Protein AF-A0A5Q5BSU0-F1 (afdb_monomer_lite)

Foldseek 3Di:
DPQDFDDLVLLCVLCVVVVHHCVQWPSVQLRVQRSVLSNVLVCQLPPPVLVVDDPVSNVVSCVVSFFAFSLCSLVPRTLVRGDPRHPSVVSVVCSVVCVRVPPDTSDGHPDD

Structure (mmCIF, N/CA/C/O backbone):
data_AF-A0A5Q5BSU0-F1
#
_entry.id   AF-A0A5Q5BSU0-F1
#
loop_
_atom_site.group_PDB
_atom_site.id
_atom_site.type_symbol
_atom_site.label_atom_id
_atom_site.label_alt_id
_atom_site.label_comp_id
_atom_site.label_asym_id
_atom_site.label_entity_id
_atom_site.label_seq_id
_atom_site.pdbx_PDB_ins_code
_atom_site.Cartn_x
_atom_site.Cartn_y
_atom_site.Cartn_z
_atom_site.occupancy
_atom_site.B_iso_or_equiv
_atom_site.auth_seq_id
_atom_site.auth_comp_id
_atom_site.auth_asym_id
_atom_site.auth_atom_id
_atom_site.pdbx_PDB_model_num
ATOM 1 N N . MET A 1 1 ? -1.384 5.384 18.861 1.00 59.59 1 MET A N 1
ATOM 2 C CA . MET A 1 1 ? -0.318 4.551 18.263 1.00 59.59 1 MET A CA 1
ATOM 3 C C . MET A 1 1 ? 0.209 5.287 17.041 1.00 59.59 1 MET A C 1
ATOM 5 O O . MET A 1 1 ? -0.563 6.061 16.485 1.00 59.59 1 MET A O 1
ATOM 9 N N . PRO A 1 2 ? 1.495 5.162 16.673 1.00 77.50 2 PRO A N 1
ATOM 10 C CA . PRO A 1 2 ? 1.983 5.756 15.430 1.00 77.50 2 PRO A CA 1
ATOM 11 C C . PRO A 1 2 ? 1.262 5.120 14.234 1.00 77.50 2 PRO A C 1
ATOM 13 O O . PRO A 1 2 ? 1.006 3.918 14.260 1.00 77.50 2 PRO A O 1
ATOM 16 N N . THR A 1 3 ? 0.951 5.914 13.206 1.00 83.38 3 THR A N 1
ATOM 17 C CA . THR A 1 3 ? 0.379 5.400 11.955 1.00 83.38 3 THR A CA 1
ATOM 18 C C . THR A 1 3 ? 1.320 4.343 11.363 1.00 83.38 3 THR A C 1
ATOM 20 O O . THR A 1 3 ? 2.514 4.634 11.205 1.00 83.38 3 THR A O 1
ATOM 23 N N . PRO A 1 4 ? 0.827 3.131 11.062 1.00 90.19 4 PRO A N 1
ATOM 24 C CA . PRO A 1 4 ? 1.616 2.081 10.439 1.00 90.19 4 PRO A CA 1
ATOM 25 C C . PRO A 1 4 ? 2.101 2.525 9.059 1.00 90.19 4 PRO A C 1
ATOM 27 O O . PRO A 1 4 ? 1.479 3.359 8.405 1.00 90.19 4 PRO A O 1
ATOM 30 N N . LYS A 1 5 ? 3.252 1.998 8.640 1.00 93.88 5 LYS A N 1
ATOM 31 C CA . LYS A 1 5 ? 3.887 2.317 7.357 1.00 93.88 5 LYS A CA 1
ATOM 32 C C . LYS A 1 5 ? 4.635 1.108 6.817 1.00 93.88 5 LYS A C 1
ATOM 34 O O . LYS A 1 5 ? 5.158 0.314 7.599 1.00 93.88 5 LYS A O 1
ATOM 39 N N . MET A 1 6 ? 4.743 1.026 5.497 1.00 96.62 6 MET A N 1
ATOM 40 C CA . MET A 1 6 ? 5.687 0.152 4.809 1.00 96.62 6 MET A CA 1
ATOM 41 C C . MET A 1 6 ? 7.005 0.887 4.564 1.00 96.62 6 MET A C 1
ATOM 43 O O . MET A 1 6 ? 7.026 2.032 4.096 1.00 96.62 6 MET A O 1
ATOM 47 N N . SER A 1 7 ? 8.116 0.220 4.874 1.00 97.12 7 SER A N 1
ATOM 48 C CA . SER A 1 7 ? 9.450 0.700 4.528 1.00 97.12 7 SER A CA 1
ATOM 49 C C . SER A 1 7 ? 9.709 0.557 3.029 1.00 97.12 7 SER A C 1
ATOM 51 O O . SER A 1 7 ? 9.080 -0.243 2.334 1.00 97.12 7 SER A O 1
ATOM 53 N N . ARG A 1 8 ? 10.703 1.294 2.529 1.00 96.81 8 ARG A N 1
ATOM 54 C CA . ARG A 1 8 ? 11.151 1.185 1.138 1.00 96.81 8 ARG A CA 1
ATOM 55 C C . ARG A 1 8 ? 11.580 -0.242 0.778 1.00 96.81 8 ARG A C 1
ATOM 57 O O . ARG A 1 8 ? 11.354 -0.696 -0.338 1.00 96.81 8 ARG A O 1
ATOM 64 N N . GLU A 1 9 ? 12.193 -0.961 1.712 1.00 97.88 9 GLU A N 1
ATOM 65 C CA . GLU A 1 9 ? 12.601 -2.355 1.529 1.00 97.88 9 GLU A CA 1
ATOM 66 C C . GLU A 1 9 ? 11.393 -3.280 1.368 1.00 97.88 9 GLU A C 1
ATOM 68 O O . GLU A 1 9 ? 11.425 -4.154 0.506 1.00 97.88 9 GLU A O 1
ATOM 73 N N . GLN A 1 10 ? 10.320 -3.062 2.135 1.00 98.00 10 GLN A N 1
ATOM 74 C CA . GLN A 1 10 ? 9.077 -3.826 1.993 1.00 98.00 10 GLN A CA 1
ATOM 75 C C . GLN A 1 10 ? 8.398 -3.552 0.645 1.00 98.00 10 GLN A C 1
ATOM 77 O O . GLN A 1 10 ? 7.916 -4.484 0.008 1.00 98.00 10 GLN A O 1
ATOM 82 N N . ILE A 1 11 ? 8.421 -2.300 0.172 1.00 98.06 11 ILE A N 1
ATOM 83 C CA . ILE A 1 11 ? 7.934 -1.938 -1.168 1.00 98.06 11 ILE A CA 1
ATOM 84 C C . ILE A 1 11 ? 8.761 -2.633 -2.254 1.00 98.06 11 ILE A C 1
ATOM 86 O O . ILE A 1 11 ? 8.201 -3.251 -3.155 1.00 98.06 11 ILE A O 1
ATOM 90 N N . ASN A 1 12 ? 10.093 -2.599 -2.150 1.00 97.75 12 ASN A N 1
ATOM 91 C CA . ASN A 1 12 ? 10.969 -3.309 -3.084 1.00 97.75 12 ASN A CA 1
ATOM 92 C C . ASN A 1 12 ? 10.682 -4.815 -3.110 1.00 97.75 12 ASN A C 1
ATOM 94 O O . ASN A 1 12 ? 10.731 -5.425 -4.174 1.00 97.75 12 ASN A O 1
ATOM 98 N N . GLU A 1 13 ? 10.409 -5.419 -1.954 1.00 98.19 13 GLU A N 1
ATOM 99 C CA . GLU A 1 13 ? 10.079 -6.840 -1.873 1.00 98.19 13 GLU A CA 1
ATOM 100 C C . GLU A 1 13 ? 8.730 -7.156 -2.522 1.00 98.19 13 GLU A C 1
ATOM 102 O O . GLU A 1 13 ? 8.632 -8.127 -3.270 1.00 98.19 13 GLU A O 1
ATOM 107 N N . ALA A 1 14 ? 7.717 -6.307 -2.325 1.00 97.75 14 ALA A N 1
ATOM 108 C CA . ALA A 1 14 ? 6.440 -6.435 -3.023 1.00 97.75 14 ALA A CA 1
ATOM 109 C C . ALA A 1 14 ? 6.631 -6.373 -4.549 1.00 97.75 14 ALA A C 1
ATOM 111 O O . ALA A 1 14 ? 6.185 -7.269 -5.259 1.00 97.75 14 ALA A O 1
ATOM 112 N N . LEU A 1 15 ? 7.391 -5.395 -5.058 1.00 97.12 15 LEU A N 1
ATOM 113 C CA . LEU A 1 15 ? 7.707 -5.299 -6.490 1.00 97.12 15 LEU A CA 1
ATOM 114 C C . LEU A 1 15 ? 8.396 -6.572 -7.015 1.00 97.12 15 LEU A C 1
ATOM 116 O O . LEU A 1 15 ? 7.968 -7.143 -8.021 1.00 97.12 15 LEU A O 1
ATOM 120 N N . ARG A 1 16 ? 9.413 -7.072 -6.303 1.00 97.81 16 ARG A N 1
ATOM 121 C CA . ARG A 1 16 ? 10.128 -8.298 -6.696 1.00 97.81 16 ARG A CA 1
ATOM 122 C C . ARG A 1 16 ? 9.258 -9.546 -6.637 1.00 97.81 16 ARG A C 1
ATOM 124 O O . ARG A 1 16 ? 9.418 -10.414 -7.492 1.00 97.81 16 ARG A O 1
ATOM 131 N N . ARG A 1 17 ? 8.320 -9.638 -5.689 1.00 97.31 17 ARG A N 1
ATOM 132 C CA . ARG A 1 17 ? 7.336 -10.732 -5.620 1.00 97.31 17 ARG A CA 1
ATOM 133 C C . ARG A 1 17 ? 6.499 -10.809 -6.901 1.00 97.31 17 ARG A C 1
ATOM 135 O O . ARG A 1 17 ? 6.180 -11.909 -7.339 1.00 97.31 17 ARG A O 1
ATOM 142 N N . ALA A 1 18 ? 6.205 -9.670 -7.533 1.00 96.00 18 ALA A N 1
ATOM 143 C CA . ALA A 1 18 ? 5.565 -9.600 -8.849 1.00 96.00 18 ALA A CA 1
ATOM 144 C C . ALA A 1 18 ? 6.532 -9.711 -10.041 1.00 96.00 18 ALA A C 1
ATOM 146 O O . ALA A 1 18 ? 6.099 -9.550 -11.182 1.00 96.00 18 ALA A O 1
ATOM 147 N N . GLY A 1 19 ? 7.816 -10.000 -9.817 1.00 96.31 19 GLY A N 1
ATOM 148 C CA . GLY A 1 19 ? 8.825 -10.097 -10.874 1.00 96.31 19 GLY A CA 1
ATOM 149 C C . GLY A 1 19 ? 9.227 -8.750 -11.481 1.00 96.31 19 GLY A C 1
ATOM 150 O O . GLY A 1 19 ? 9.762 -8.725 -12.586 1.00 96.31 19 GLY A O 1
ATOM 151 N N . LEU A 1 20 ? 8.956 -7.640 -10.791 1.00 94.88 20 LEU A N 1
ATOM 152 C CA . LEU A 1 20 ? 9.349 -6.298 -11.216 1.00 94.88 20 LEU A CA 1
ATOM 153 C C . LEU A 1 20 ? 10.729 -5.961 -10.643 1.00 94.88 20 LEU A C 1
ATOM 155 O O . LEU A 1 20 ? 10.988 -6.220 -9.465 1.00 94.88 20 LEU A O 1
ATOM 159 N N . ASP A 1 21 ? 11.603 -5.358 -11.450 1.00 95.06 21 ASP A N 1
ATOM 160 C CA . ASP A 1 21 ? 12.874 -4.818 -10.963 1.00 95.06 21 ASP A CA 1
ATOM 161 C C . ASP A 1 21 ? 12.644 -3.422 -10.364 1.00 95.06 21 ASP A C 1
ATOM 163 O O . ASP A 1 21 ? 12.307 -2.505 -11.111 1.00 95.06 21 ASP A O 1
ATOM 167 N N . PRO A 1 22 ? 12.844 -3.199 -9.048 1.00 94.50 22 PRO A N 1
ATOM 168 C CA . PRO A 1 22 ? 12.657 -1.881 -8.445 1.00 94.50 22 PRO A CA 1
ATOM 169 C C . PRO A 1 22 ? 13.515 -0.763 -9.059 1.00 94.50 22 PRO A C 1
ATOM 171 O O . PRO A 1 22 ? 13.215 0.406 -8.832 1.00 94.50 22 PRO A O 1
ATOM 174 N N . ALA A 1 23 ? 14.580 -1.089 -9.801 1.00 93.75 23 ALA A N 1
ATOM 175 C CA . ALA A 1 23 ? 15.393 -0.097 -10.504 1.00 93.75 23 ALA A CA 1
ATOM 176 C C . ALA A 1 23 ? 14.635 0.620 -11.640 1.00 93.75 23 ALA A C 1
ATOM 178 O O . ALA A 1 23 ? 14.981 1.755 -11.967 1.00 93.75 23 ALA A O 1
ATOM 179 N N . ASP A 1 24 ? 13.594 -0.008 -12.192 1.00 93.00 24 ASP A N 1
ATOM 180 C CA . ASP A 1 24 ? 12.802 0.527 -13.308 1.00 93.00 24 ASP A CA 1
ATOM 181 C C . ASP A 1 24 ? 11.634 1.422 -12.853 1.00 93.00 24 ASP A C 1
ATOM 183 O O . ASP A 1 24 ? 10.941 2.014 -13.682 1.00 93.00 24 ASP A O 1
ATOM 187 N N . TRP A 1 25 ? 11.394 1.529 -11.541 1.00 94.06 25 TRP A N 1
ATOM 188 C CA . TRP A 1 25 ? 10.206 2.171 -10.971 1.00 94.06 25 TRP A CA 1
ATOM 189 C C . TRP A 1 25 ? 10.557 3.331 -10.035 1.00 94.06 25 TRP A C 1
ATOM 191 O O . TRP A 1 25 ? 11.591 3.324 -9.363 1.00 94.06 25 TRP A O 1
ATOM 201 N N . ASP A 1 26 ? 9.653 4.312 -9.910 1.00 94.69 26 ASP A N 1
ATOM 202 C CA . ASP A 1 26 ? 9.760 5.348 -8.875 1.00 94.69 26 ASP A CA 1
ATOM 203 C C . ASP A 1 26 ? 9.378 4.783 -7.501 1.00 94.69 26 ASP A C 1
ATOM 205 O O . ASP A 1 26 ? 8.303 5.025 -6.953 1.00 94.69 26 ASP A O 1
ATOM 209 N N . VAL A 1 27 ? 10.301 4.030 -6.907 1.00 95.19 27 VAL A N 1
ATOM 210 C CA . VAL A 1 27 ? 10.124 3.443 -5.574 1.00 95.19 27 VAL A CA 1
ATOM 211 C C . VAL A 1 27 ? 9.811 4.514 -4.523 1.00 95.19 27 VAL A C 1
ATOM 213 O O . VAL A 1 27 ? 9.095 4.234 -3.562 1.00 95.19 27 VAL A O 1
ATOM 216 N N . THR A 1 28 ? 10.325 5.739 -4.673 1.00 95.38 28 THR A N 1
ATOM 217 C CA . THR A 1 28 ? 10.075 6.815 -3.703 1.00 95.38 28 THR A CA 1
ATOM 218 C C . THR A 1 28 ? 8.621 7.272 -3.776 1.00 95.38 28 THR A C 1
ATOM 220 O O . THR A 1 28 ? 7.957 7.323 -2.739 1.00 95.38 28 THR A O 1
ATOM 223 N N . GLY A 1 29 ? 8.118 7.536 -4.984 1.00 95.81 29 GLY A N 1
ATOM 224 C CA . GLY A 1 29 ? 6.716 7.865 -5.228 1.00 95.81 29 GLY A CA 1
ATOM 225 C C . GLY A 1 29 ? 5.778 6.743 -4.790 1.00 95.81 29 GLY A C 1
ATOM 226 O O . GLY A 1 29 ? 4.847 6.991 -4.025 1.00 95.81 29 GLY A O 1
ATOM 227 N N . ILE A 1 30 ? 6.071 5.496 -5.175 1.00 96.94 30 ILE A N 1
ATOM 228 C CA . ILE A 1 30 ? 5.275 4.318 -4.789 1.00 96.94 30 ILE A CA 1
ATOM 229 C C . ILE A 1 30 ? 5.214 4.196 -3.263 1.00 96.94 30 ILE A C 1
ATOM 231 O O . ILE A 1 30 ? 4.141 3.994 -2.695 1.00 96.94 30 ILE A O 1
ATOM 235 N N . THR A 1 31 ? 6.348 4.374 -2.575 1.00 97.44 31 THR A N 1
ATOM 236 C CA . THR A 1 31 ? 6.404 4.348 -1.105 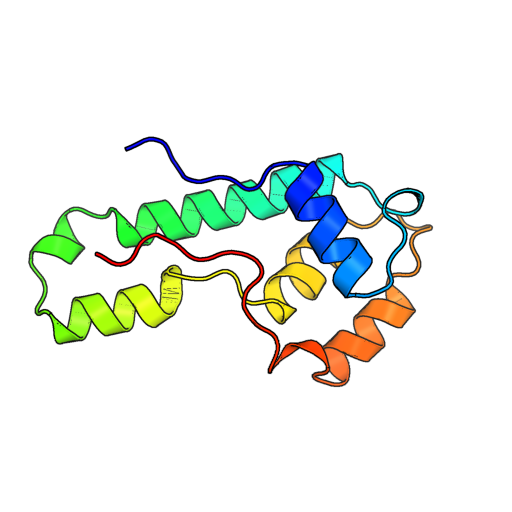1.00 97.44 31 THR A CA 1
ATOM 237 C C . THR A 1 31 ? 5.548 5.457 -0.494 1.00 97.44 31 THR A C 1
ATOM 239 O O . THR A 1 31 ? 4.865 5.220 0.503 1.00 97.44 31 THR A O 1
ATOM 242 N N . ALA A 1 32 ? 5.575 6.666 -1.059 1.00 96.88 32 ALA A N 1
ATOM 243 C CA . ALA A 1 32 ? 4.764 7.778 -0.575 1.00 96.88 32 ALA A CA 1
ATOM 244 C C . ALA A 1 32 ? 3.264 7.509 -0.769 1.00 96.88 32 ALA A C 1
ATOM 246 O O . ALA A 1 32 ? 2.502 7.650 0.186 1.00 96.88 32 ALA A O 1
ATOM 247 N N . ARG A 1 33 ? 2.857 7.053 -1.960 1.00 97.31 33 ARG A N 1
ATOM 248 C CA . ARG A 1 33 ? 1.456 6.755 -2.281 1.00 97.31 33 ARG A CA 1
ATOM 249 C C . ARG A 1 33 ? 0.901 5.609 -1.436 1.00 97.31 33 ARG A C 1
ATOM 251 O O . ARG A 1 33 ? -0.141 5.769 -0.808 1.00 97.31 33 ARG A O 1
ATOM 258 N N . THR A 1 34 ? 1.654 4.517 -1.319 1.00 97.69 34 THR A N 1
ATOM 259 C CA . THR A 1 34 ? 1.288 3.363 -0.480 1.00 97.69 34 THR A CA 1
ATOM 260 C C . THR A 1 34 ? 1.083 3.775 0.977 1.00 97.69 34 THR A C 1
ATOM 262 O O . THR A 1 34 ? 0.095 3.413 1.607 1.00 97.69 34 THR A O 1
ATOM 265 N N . ASN A 1 35 ? 2.000 4.578 1.525 1.00 97.81 35 ASN A N 1
ATOM 266 C CA . ASN A 1 35 ? 1.897 5.027 2.912 1.00 97.81 35 ASN A CA 1
ATOM 267 C C . ASN A 1 35 ? 0.813 6.090 3.137 1.00 97.81 35 ASN A C 1
ATOM 269 O O . ASN A 1 35 ? 0.373 6.235 4.275 1.00 97.81 35 ASN A O 1
ATOM 273 N N . SER A 1 36 ? 0.392 6.823 2.100 1.00 96.94 36 SER A N 1
ATOM 274 C CA . SER A 1 36 ? -0.792 7.687 2.176 1.00 96.94 36 SER A CA 1
ATOM 275 C C . SER A 1 36 ? -2.050 6.841 2.338 1.00 96.94 36 SER A C 1
A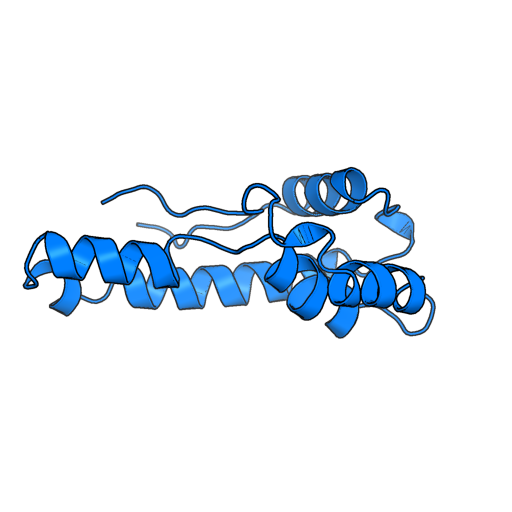TOM 277 O O . SER A 1 36 ? -2.788 7.046 3.291 1.00 96.94 36 SER A O 1
ATOM 279 N N . TRP A 1 37 ? -2.226 5.820 1.496 1.00 97.00 37 TRP A N 1
ATOM 280 C CA . TRP A 1 37 ? -3.376 4.918 1.586 1.00 97.00 37 TRP A CA 1
ATOM 281 C C . TRP A 1 37 ? -3.428 4.195 2.936 1.00 97.00 37 TRP A C 1
ATOM 283 O O . TRP A 1 37 ? -4.450 4.205 3.613 1.00 97.00 37 TRP A O 1
ATOM 293 N N . ILE A 1 38 ? -2.305 3.632 3.397 1.00 96.81 38 ILE A N 1
ATOM 294 C CA . ILE A 1 38 ? -2.237 2.994 4.724 1.00 96.81 38 ILE A CA 1
ATOM 295 C C . ILE A 1 38 ? -2.630 3.979 5.836 1.00 96.81 38 ILE A C 1
ATOM 297 O O . ILE A 1 38 ? -3.249 3.576 6.822 1.00 96.81 38 ILE A O 1
ATOM 301 N N . ALA A 1 39 ? -2.273 5.261 5.706 1.00 96.00 39 ALA A N 1
ATOM 302 C CA . ALA A 1 39 ? -2.662 6.273 6.678 1.00 96.00 39 ALA A CA 1
ATOM 303 C C . ALA A 1 39 ? -4.172 6.540 6.667 1.00 96.00 39 ALA A C 1
ATOM 305 O O . ALA A 1 39 ? -4.744 6.650 7.752 1.00 96.00 39 ALA A O 1
ATOM 306 N N . ASP A 1 40 ? -4.794 6.583 5.488 1.00 96.00 40 ASP A N 1
ATOM 307 C CA . ASP A 1 40 ? -6.242 6.743 5.327 1.00 96.00 40 ASP A CA 1
ATOM 308 C C . ASP A 1 40 ? -6.986 5.537 5.925 1.00 96.00 40 ASP A C 1
ATOM 310 O O . ASP A 1 40 ? -7.785 5.701 6.845 1.00 96.00 40 ASP A O 1
ATOM 314 N N . ASN A 1 41 ? -6.608 4.311 5.547 1.00 95.31 41 ASN A N 1
ATOM 315 C CA . ASN A 1 41 ? -7.149 3.078 6.133 1.00 95.31 41 ASN A CA 1
ATOM 316 C C . ASN A 1 41 ? -6.988 3.040 7.663 1.00 95.31 41 ASN A C 1
ATOM 318 O O . ASN A 1 41 ? -7.901 2.674 8.401 1.00 95.31 41 ASN A O 1
ATOM 322 N N . HIS A 1 42 ? -5.821 3.432 8.179 1.00 94.44 42 HIS A N 1
ATOM 323 C CA . HIS A 1 42 ? -5.597 3.476 9.621 1.00 94.44 42 HIS A CA 1
ATOM 324 C C . HIS A 1 42 ? -6.452 4.543 10.320 1.00 94.44 42 HIS A C 1
ATOM 326 O O . HIS A 1 42 ? -6.810 4.348 11.485 1.00 94.44 42 HIS A O 1
ATOM 332 N N . ALA A 1 43 ? -6.752 5.665 9.660 1.00 94.75 43 ALA A N 1
ATOM 333 C CA . ALA A 1 43 ? -7.648 6.683 10.197 1.00 94.75 43 ALA A CA 1
ATOM 334 C C . ALA A 1 43 ? -9.070 6.127 10.347 1.00 94.75 43 ALA A C 1
ATOM 336 O O . ALA A 1 43 ? -9.625 6.237 11.440 1.00 94.75 43 ALA A O 1
ATOM 337 N N . GLU A 1 44 ? -9.578 5.431 9.325 1.00 95.81 44 GLU A N 1
ATOM 338 C CA . GLU A 1 44 ? -10.884 4.755 9.353 1.00 95.81 44 GLU A CA 1
ATOM 339 C C . GLU A 1 44 ? -10.974 3.735 10.495 1.00 95.81 44 GLU A C 1
ATOM 341 O O . GLU A 1 44 ? -11.940 3.713 11.254 1.00 95.81 44 GLU A O 1
ATOM 346 N N . LEU A 1 45 ? -9.936 2.918 10.692 1.00 94.38 45 LEU A N 1
ATOM 347 C CA . LEU A 1 45 ? -9.900 1.929 11.780 1.00 94.38 45 LEU A CA 1
ATOM 348 C C . LEU A 1 45 ? -9.749 2.549 13.178 1.00 94.38 45 LEU A C 1
ATOM 350 O O . LEU A 1 45 ? -10.089 1.922 14.183 1.00 94.38 45 LEU A O 1
ATOM 354 N N . SER A 1 46 ? -9.170 3.747 13.265 1.00 92.88 46 SER A N 1
ATOM 355 C CA . SER A 1 46 ? -8.879 4.418 14.536 1.00 92.88 46 SER A CA 1
ATOM 356 C C . SER A 1 46 ? -9.989 5.359 14.992 1.00 92.88 46 SER A C 1
ATOM 358 O O . SER A 1 46 ? -9.848 5.956 16.069 1.00 92.88 46 SER A O 1
ATOM 360 N N . ASP A 1 47 ? -11.057 5.507 14.204 1.00 94.62 47 ASP A N 1
ATOM 361 C CA . ASP A 1 47 ? -12.167 6.385 14.546 1.00 94.62 47 ASP A CA 1
ATOM 362 C C . ASP A 1 47 ? -12.756 5.989 15.921 1.00 94.62 47 ASP A C 1
ATOM 364 O O . ASP A 1 47 ? -13.010 4.806 16.188 1.00 94.62 47 ASP A O 1
ATOM 368 N N . PRO A 1 48 ? -12.933 6.946 16.854 1.00 94.06 48 PRO A N 1
ATOM 369 C CA . PRO A 1 48 ? -13.510 6.664 18.164 1.00 94.06 48 PRO A CA 1
ATOM 370 C C . PRO A 1 48 ? -14.880 5.975 18.118 1.00 94.06 48 PRO A C 1
ATOM 372 O O . PRO A 1 48 ? -15.190 5.215 19.040 1.00 94.06 48 PRO A O 1
ATOM 375 N N . GLU A 1 49 ? -15.685 6.226 17.084 1.00 95.69 49 GLU A N 1
ATOM 376 C CA . GLU A 1 49 ? -17.013 5.643 16.906 1.00 95.69 49 GLU A CA 1
ATOM 377 C C . GLU A 1 49 ? -16.948 4.126 16.713 1.00 95.69 49 GLU A C 1
ATOM 379 O O . GLU A 1 49 ? -17.750 3.408 17.315 1.00 95.69 49 GLU A O 1
ATOM 384 N N . VAL A 1 50 ? -15.935 3.621 15.997 1.00 94.38 50 VAL A N 1
ATOM 385 C CA . VAL A 1 50 ? -15.742 2.183 15.726 1.00 94.38 50 VAL A CA 1
ATOM 386 C C . VAL A 1 50 ? -15.715 1.373 17.024 1.00 94.38 50 VAL A C 1
ATOM 388 O O . VAL A 1 50 ? -16.283 0.286 17.109 1.00 94.38 50 VAL A O 1
ATOM 391 N N . LYS A 1 51 ? -15.144 1.928 18.102 1.00 91.88 51 LYS A N 1
ATOM 392 C CA . LYS A 1 51 ? -15.077 1.267 19.421 1.00 91.88 51 LYS A CA 1
ATOM 393 C C . LYS A 1 51 ? -16.432 1.122 20.112 1.00 91.88 51 LYS A C 1
ATOM 395 O O . LYS A 1 51 ? -16.542 0.370 21.079 1.00 91.88 51 LYS A O 1
ATOM 400 N N . THR A 1 52 ? -17.436 1.871 19.668 1.00 96.12 52 THR A N 1
ATOM 401 C CA . THR A 1 52 ? -18.804 1.815 20.198 1.00 96.12 52 THR A CA 1
ATOM 402 C C . THR A 1 52 ? -19.679 0.814 19.448 1.00 96.12 52 THR A C 1
ATOM 404 O O . THR A 1 52 ? -20.750 0.451 19.937 1.00 96.12 52 THR A O 1
ATOM 407 N N . TRP A 1 53 ? -19.227 0.346 18.281 1.00 96.88 53 TRP A N 1
ATOM 408 C CA . TRP A 1 53 ? -19.961 -0.597 17.449 1.00 96.88 53 TRP A CA 1
ATOM 409 C C . TRP A 1 53 ? -19.940 -2.017 18.019 1.00 96.88 53 TRP A C 1
ATOM 411 O O . TRP A 1 53 ? -19.123 -2.365 18.876 1.00 96.88 53 TRP A O 1
ATOM 421 N N . SER A 1 54 ? -20.843 -2.863 17.516 1.00 97.31 54 SER A N 1
ATOM 422 C CA . SER A 1 54 ? -20.826 -4.295 17.819 1.00 97.31 54 SER A CA 1
ATOM 423 C C . SER A 1 54 ? -19.547 -4.952 17.287 1.00 97.31 54 SER A C 1
ATOM 425 O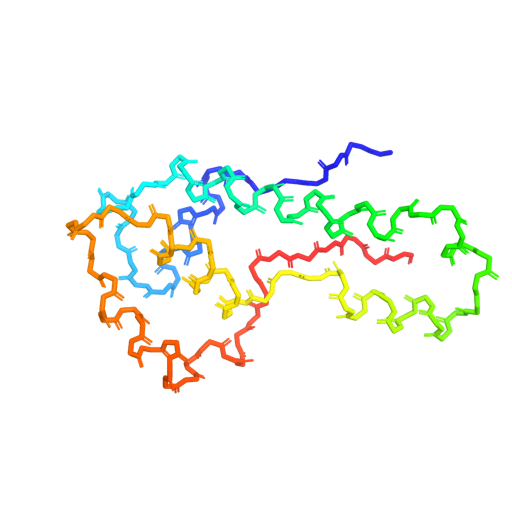 O . SER A 1 54 ? -18.939 -4.473 16.332 1.00 97.31 54 SER A O 1
ATOM 427 N N . ALA A 1 55 ? -19.162 -6.091 17.866 1.00 95.62 55 ALA A N 1
ATOM 428 C CA . ALA A 1 55 ? -18.002 -6.849 17.392 1.00 95.62 55 ALA A CA 1
ATOM 429 C C . ALA A 1 55 ? -18.135 -7.280 15.917 1.00 95.62 55 ALA A C 1
ATOM 431 O O . ALA A 1 55 ? -17.140 -7.338 15.206 1.00 95.62 55 ALA A O 1
ATOM 432 N N . GLU A 1 56 ? -19.358 -7.551 15.454 1.00 96.69 56 GLU A N 1
ATOM 433 C CA . GLU A 1 56 ? -19.633 -7.894 14.055 1.00 96.69 56 GLU A CA 1
ATOM 434 C C . GLU A 1 56 ? -19.368 -6.712 13.115 1.00 96.69 56 GLU A C 1
ATOM 436 O O . GLU A 1 56 ? -18.694 -6.878 12.104 1.00 96.69 56 GLU A O 1
ATOM 441 N N . LEU A 1 57 ? -19.828 -5.511 13.476 1.00 97.06 57 LEU A N 1
ATOM 442 C CA . LEU A 1 57 ? -19.579 -4.304 12.684 1.00 97.06 57 LEU A CA 1
ATOM 443 C C . LEU A 1 57 ? -18.099 -3.912 12.696 1.00 97.06 57 LEU A C 1
ATOM 445 O O . LEU A 1 57 ? -17.562 -3.527 11.665 1.00 97.06 57 LEU A O 1
ATOM 449 N N . GLN A 1 58 ? -17.416 -4.062 13.835 1.00 96.19 58 GLN A N 1
ATOM 450 C CA . GLN A 1 58 ? -15.966 -3.853 13.906 1.00 96.19 58 GLN A CA 1
ATOM 451 C C . GLN A 1 58 ? -15.206 -4.832 13.003 1.00 96.19 58 GLN A C 1
ATOM 453 O O . GLN A 1 58 ? -14.236 -4.435 12.364 1.00 96.19 58 GLN A O 1
ATOM 458 N N . ALA A 1 59 ? -15.646 -6.093 12.927 1.00 95.31 59 ALA A N 1
ATOM 459 C CA . ALA A 1 59 ? -15.047 -7.081 12.036 1.00 95.31 59 ALA A CA 1
ATOM 460 C C . ALA A 1 59 ? -15.269 -6.724 10.558 1.00 95.31 59 ALA A C 1
ATOM 462 O O . ALA A 1 59 ? -14.309 -6.732 9.801 1.00 95.31 59 ALA A O 1
ATOM 463 N N . GLN A 1 60 ? -16.487 -6.331 10.169 1.00 96.31 60 GLN A N 1
ATOM 464 C CA . GLN A 1 60 ? -16.789 -5.899 8.795 1.00 96.31 60 GLN A CA 1
ATOM 465 C C . GLN A 1 60 ? -15.978 -4.661 8.387 1.00 96.31 60 GLN A C 1
ATOM 467 O O . GLN A 1 60 ? -15.412 -4.625 7.301 1.00 96.31 60 GLN A O 1
ATOM 472 N N . HIS A 1 61 ? -15.858 -3.679 9.283 1.00 96.56 61 HIS A N 1
ATOM 473 C CA . HIS A 1 61 ? -15.041 -2.482 9.052 1.00 96.56 61 HIS A CA 1
ATOM 474 C C . HIS A 1 61 ? -13.551 -2.813 8.937 1.00 96.56 61 HIS A C 1
ATOM 476 O O . HIS A 1 61 ? -12.832 -2.247 8.118 1.00 96.56 61 HIS A O 1
ATOM 482 N N . TYR A 1 62 ? -13.076 -3.767 9.742 1.00 95.88 62 TYR A N 1
ATOM 483 C CA . TYR A 1 62 ? -11.718 -4.281 9.610 1.00 95.88 62 TYR A CA 1
ATOM 484 C C . TYR A 1 62 ? -11.516 -5.050 8.299 1.00 95.88 62 TYR A C 1
ATOM 486 O O . TYR A 1 62 ? -10.449 -4.939 7.708 1.00 95.88 62 TYR A O 1
ATOM 494 N N . ASP A 1 63 ? -12.503 -5.796 7.810 1.00 95.12 63 ASP A N 1
ATOM 495 C CA . ASP A 1 63 ? -12.394 -6.469 6.512 1.00 95.12 63 ASP A CA 1
ATOM 496 C C . ASP A 1 63 ? -12.273 -5.455 5.354 1.00 95.12 63 ASP A C 1
ATOM 498 O O . ASP A 1 63 ? -11.585 -5.735 4.375 1.00 95.12 63 ASP A O 1
ATOM 502 N N . GLU A 1 64 ? -12.865 -4.262 5.490 1.00 95.12 64 GLU A N 1
ATOM 503 C CA . GLU A 1 64 ? -12.787 -3.179 4.498 1.00 95.12 64 GLU A CA 1
ATOM 504 C C . GLU A 1 64 ? -11.466 -2.390 4.562 1.00 95.12 64 GLU A C 1
ATOM 506 O O . GLU A 1 64 ? -10.788 -2.229 3.548 1.00 95.12 64 GLU A O 1
ATOM 511 N N . PHE A 1 65 ? -11.051 -1.926 5.746 1.00 96.31 65 PHE A N 1
ATOM 512 C CA . PHE A 1 65 ? -9.897 -1.018 5.888 1.00 96.31 65 PHE A CA 1
ATOM 513 C C . PHE A 1 65 ? -8.640 -1.688 6.459 1.00 96.31 65 PHE A C 1
ATOM 515 O O . PHE A 1 65 ? -7.548 -1.116 6.460 1.00 96.31 65 PHE A O 1
ATOM 522 N N . GLY A 1 66 ? -8.761 -2.915 6.959 1.00 96.00 66 GLY A N 1
ATOM 523 C CA . GLY A 1 66 ? -7.698 -3.647 7.650 1.00 96.00 66 GLY A CA 1
ATOM 524 C C . GLY A 1 66 ? -6.577 -4.134 6.750 1.00 96.00 66 GLY A C 1
ATOM 525 O O . GLY A 1 66 ? -5.554 -4.580 7.269 1.00 96.00 66 GLY A O 1
ATOM 526 N N . THR A 1 67 ? -6.719 -4.057 5.428 1.00 96.38 67 THR A N 1
ATOM 527 C CA . THR A 1 67 ? -5.698 -4.536 4.493 1.00 96.38 67 THR A CA 1
ATOM 528 C C . THR A 1 67 ? -5.498 -3.586 3.320 1.00 96.38 67 THR A C 1
ATOM 530 O O . THR A 1 67 ? -6.365 -2.781 2.997 1.00 96.38 67 THR A O 1
ATOM 533 N N . LEU A 1 68 ? -4.325 -3.676 2.695 1.00 97.06 68 LEU A N 1
ATOM 534 C CA . LEU A 1 68 ? -4.091 -3.180 1.344 1.00 97.06 68 LEU A CA 1
ATOM 535 C C . LEU A 1 68 ? -3.910 -4.405 0.451 1.00 97.06 68 LEU A C 1
ATOM 537 O O . LEU A 1 68 ? -2.885 -5.097 0.546 1.00 97.06 68 LEU A O 1
ATOM 541 N N . ALA A 1 69 ? -4.919 -4.697 -0.370 1.00 97.38 69 ALA A N 1
ATOM 542 C CA . ALA A 1 69 ? -4.887 -5.847 -1.259 1.00 97.38 69 ALA A CA 1
ATOM 543 C C . ALA A 1 69 ? -3.752 -5.713 -2.284 1.00 97.38 69 ALA A C 1
ATOM 545 O O . ALA A 1 69 ? -3.306 -4.617 -2.633 1.00 97.38 69 ALA A O 1
ATOM 546 N N . ALA A 1 70 ? -3.252 -6.853 -2.764 1.00 97.88 70 ALA A N 1
ATOM 547 C CA . ALA A 1 70 ? -2.172 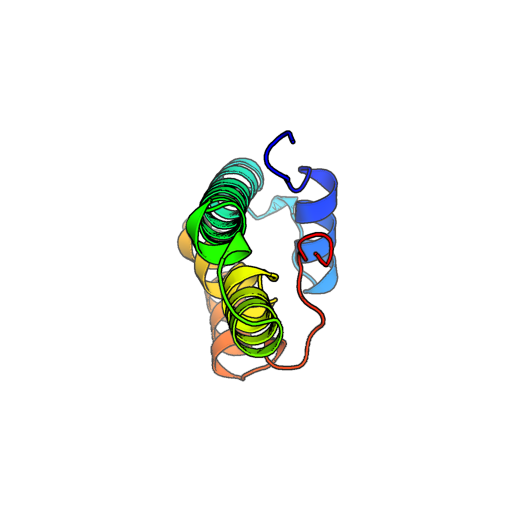-6.861 -3.745 1.00 97.88 70 ALA A CA 1
ATOM 548 C C . ALA A 1 70 ? -2.590 -6.177 -5.058 1.00 97.88 70 ALA A C 1
ATOM 550 O O . ALA A 1 70 ? -1.800 -5.419 -5.616 1.00 97.88 70 ALA A O 1
ATOM 551 N N . VAL A 1 71 ? -3.823 -6.419 -5.519 1.00 97.75 71 VAL A N 1
ATOM 552 C CA . VAL A 1 71 ? -4.371 -5.806 -6.737 1.00 97.75 71 VAL A CA 1
ATOM 553 C C . VAL A 1 71 ? -4.390 -4.279 -6.636 1.00 97.75 71 VAL A C 1
ATOM 555 O O . VAL A 1 71 ? -3.776 -3.622 -7.475 1.00 97.75 71 VAL A O 1
ATOM 558 N N . ASP A 1 72 ? -4.930 -3.729 -5.544 1.00 97.19 72 ASP A N 1
ATOM 559 C CA . ASP A 1 72 ? -4.980 -2.281 -5.308 1.00 97.19 72 ASP A CA 1
ATOM 560 C C . ASP A 1 72 ? -3.578 -1.671 -5.245 1.00 97.19 72 ASP A C 1
ATOM 562 O O . ASP A 1 72 ? -3.320 -0.599 -5.786 1.00 97.19 72 ASP A O 1
ATOM 566 N N . PHE A 1 73 ? -2.622 -2.364 -4.624 1.00 97.69 73 PHE A N 1
ATOM 567 C CA . PHE A 1 73 ? -1.243 -1.893 -4.598 1.00 97.69 73 PHE A CA 1
ATOM 568 C C . PHE A 1 73 ? -0.628 -1.806 -5.998 1.00 97.69 73 PHE A C 1
ATOM 570 O O . PHE A 1 73 ? -0.058 -0.770 -6.347 1.00 97.69 73 PHE A O 1
ATOM 577 N N . TYR A 1 74 ? -0.723 -2.858 -6.815 1.00 97.38 74 TYR A N 1
ATOM 578 C CA . TYR A 1 74 ? -0.113 -2.824 -8.145 1.00 97.38 74 TYR A CA 1
ATOM 579 C C . TYR A 1 74 ? -0.829 -1.856 -9.082 1.00 97.38 74 TYR A C 1
ATOM 581 O O . TYR A 1 74 ? -0.161 -1.124 -9.810 1.00 97.38 74 TYR A O 1
ATOM 589 N N . GLU A 1 75 ? -2.156 -1.804 -9.036 1.00 95.56 75 GLU A N 1
ATOM 590 C CA . GLU A 1 75 ? -2.939 -0.902 -9.871 1.00 95.56 75 GLU A CA 1
ATOM 591 C C . GLU A 1 75 ? -2.742 0.553 -9.444 1.00 95.56 75 GLU A C 1
ATOM 593 O O . GLU A 1 75 ? -2.246 1.387 -10.199 1.00 95.56 75 GLU A O 1
ATOM 598 N N . GLN A 1 76 ? -3.050 0.862 -8.192 1.00 95.00 76 GLN A N 1
ATOM 599 C CA . GLN A 1 76 ? -3.184 2.242 -7.760 1.00 95.00 76 GLN A CA 1
ATOM 600 C C . GLN A 1 76 ? -1.888 2.827 -7.211 1.00 95.00 76 GLN A C 1
ATOM 602 O O . GLN A 1 76 ? -1.676 4.032 -7.295 1.00 95.00 76 GLN A O 1
ATOM 607 N N . CYS A 1 77 ? -1.004 2.017 -6.626 1.00 94.94 77 CYS A N 1
ATOM 608 C CA . CY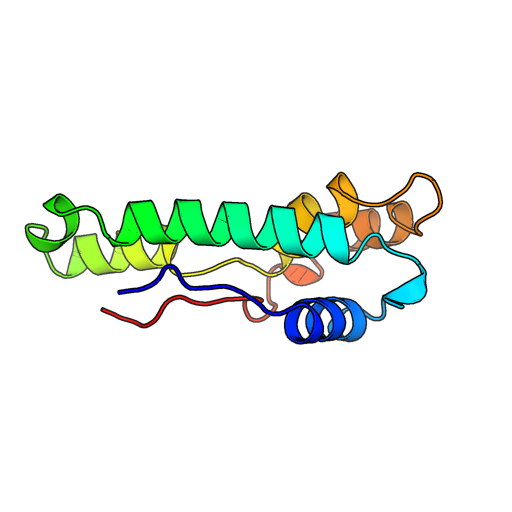S A 1 77 ? 0.253 2.530 -6.080 1.00 94.94 77 CYS A CA 1
ATOM 609 C C . CYS A 1 77 ? 1.399 2.410 -7.082 1.00 94.94 77 CYS A C 1
ATOM 611 O O . CYS A 1 77 ? 2.200 3.339 -7.175 1.00 94.94 77 CYS A O 1
ATOM 613 N N . VAL A 1 78 ? 1.492 1.304 -7.826 1.00 95.38 78 VAL A N 1
ATOM 614 C CA . VAL A 1 78 ? 2.623 1.036 -8.728 1.00 95.38 78 VAL A CA 1
ATOM 615 C C . VAL A 1 78 ? 2.391 1.601 -10.127 1.00 95.38 78 VAL A C 1
ATOM 617 O O . VAL A 1 78 ? 3.192 2.429 -10.558 1.00 95.38 78 VAL A O 1
ATOM 620 N N . ILE A 1 79 ? 1.317 1.209 -10.823 1.00 93.62 79 ILE A N 1
ATOM 621 C CA . ILE A 1 79 ? 1.050 1.665 -12.200 1.00 93.62 79 ILE A CA 1
ATOM 622 C C . ILE A 1 79 ? 0.831 3.176 -12.233 1.00 93.62 79 ILE A C 1
ATOM 624 O O . ILE A 1 79 ? 1.520 3.869 -12.977 1.00 93.62 79 ILE A O 1
ATOM 628 N N . GLU A 1 80 ? -0.053 3.707 -11.389 1.00 92.06 80 GLU A N 1
ATOM 629 C CA . GLU A 1 80 ? -0.370 5.141 -11.421 1.00 92.06 80 GLU A CA 1
ATOM 630 C C . GLU A 1 80 ? 0.759 6.061 -10.926 1.00 92.06 80 GLU A C 1
ATOM 632 O O . GLU A 1 80 ? 0.698 7.273 -11.133 1.00 92.06 80 GLU A O 1
ATOM 637 N N . THR A 1 81 ? 1.784 5.514 -10.265 1.00 90.50 81 THR A N 1
ATOM 638 C CA . THR A 1 81 ? 2.986 6.277 -9.878 1.00 90.50 81 THR A CA 1
ATOM 639 C C . THR A 1 81 ? 4.165 6.029 -10.822 1.00 90.50 81 THR A C 1
ATOM 641 O O . THR A 1 81 ? 5.187 6.709 -10.727 1.00 90.50 81 THR A O 1
ATOM 644 N N . GLY A 1 82 ? 4.067 5.034 -11.707 1.00 74.25 82 GLY A N 1
ATOM 645 C CA . GLY A 1 82 ? 5.162 4.617 -12.571 1.00 74.25 82 GLY A CA 1
ATOM 646 C C . GLY A 1 82 ? 5.613 5.740 -13.515 1.00 74.25 82 GLY A C 1
ATOM 647 O O . GLY A 1 82 ? 4.780 6.501 -14.007 1.00 74.25 82 GLY A O 1
ATOM 648 N N . PRO A 1 83 ? 6.923 5.865 -13.798 1.00 74.94 83 PRO A N 1
ATOM 649 C CA . PRO A 1 83 ? 7.391 6.765 -14.845 1.00 74.94 83 PRO A CA 1
ATOM 650 C C . PRO A 1 83 ? 6.875 6.303 -16.215 1.00 74.94 83 PRO A C 1
ATOM 652 O O . PRO A 1 83 ? 6.634 5.113 -16.422 1.00 74.94 83 PRO A O 1
ATOM 655 N N . ASP A 1 84 ? 6.834 7.213 -17.192 1.00 73.69 84 ASP A N 1
ATOM 656 C CA . ASP A 1 84 ? 6.451 6.897 -18.581 1.00 73.69 84 ASP A CA 1
ATOM 657 C C . ASP A 1 84 ? 7.255 5.728 -19.187 1.00 73.69 84 ASP A C 1
ATOM 659 O O . ASP A 1 84 ? 6.790 5.058 -20.109 1.00 73.69 84 ASP A O 1
ATOM 663 N N . SER A 1 85 ? 8.471 5.488 -18.681 1.00 72.50 85 SER A N 1
ATOM 664 C CA . SER A 1 85 ? 9.393 4.446 -19.141 1.00 72.50 85 SER A CA 1
ATOM 665 C C . SER A 1 85 ? 9.281 3.103 -18.412 1.00 72.50 85 SER A C 1
ATOM 667 O O . SER A 1 85 ? 9.927 2.150 -18.845 1.00 72.50 85 SER A O 1
ATOM 669 N N . ALA A 1 86 ? 8.537 3.007 -17.306 1.00 81.50 86 ALA A N 1
ATOM 670 C CA . ALA A 1 86 ? 8.354 1.734 -16.609 1.00 81.50 86 ALA A CA 1
ATOM 671 C C . ALA A 1 86 ? 7.501 0.771 -17.458 1.00 81.50 86 ALA A C 1
ATOM 673 O O . ALA A 1 86 ? 6.659 1.226 -18.236 1.00 81.50 86 ALA A O 1
ATOM 674 N N . PRO A 1 87 ? 7.656 -0.559 -17.308 1.00 86.00 87 PRO A N 1
ATOM 675 C CA . PRO A 1 87 ? 6.911 -1.555 -18.085 1.00 86.00 87 PRO A CA 1
ATOM 676 C C . PRO A 1 87 ? 5.457 -1.725 -17.594 1.00 86.00 87 PRO A C 1
ATOM 678 O O . PRO A 1 87 ? 4.973 -2.843 -17.397 1.00 86.00 87 PRO A O 1
ATOM 681 N N . TRP A 1 88 ? 4.746 -0.618 -17.371 1.00 90.75 88 TRP A N 1
ATOM 682 C CA . TRP A 1 88 ? 3.438 -0.608 -16.722 1.00 90.75 88 TRP A CA 1
ATOM 683 C C . TRP A 1 88 ? 2.343 -1.276 -17.552 1.00 90.75 88 TRP A C 1
ATOM 685 O O . TRP A 1 88 ? 1.450 -1.869 -16.962 1.00 90.75 88 TRP A O 1
ATOM 695 N N . GLN A 1 89 ? 2.418 -1.292 -18.890 1.00 92.25 89 GLN A N 1
ATOM 696 C CA . GLN A 1 89 ? 1.397 -1.957 -19.717 1.00 92.25 89 GLN A CA 1
ATOM 697 C C . GLN A 1 89 ? 1.369 -3.472 -19.485 1.00 92.25 89 GLN A C 1
ATOM 699 O O . GLN A 1 89 ? 0.303 -4.083 -19.461 1.00 92.25 89 GLN A O 1
ATOM 704 N N . ALA A 1 90 ? 2.541 -4.090 -19.309 1.00 92.62 90 ALA A N 1
ATOM 705 C CA . ALA A 1 90 ? 2.629 -5.517 -19.014 1.00 92.62 9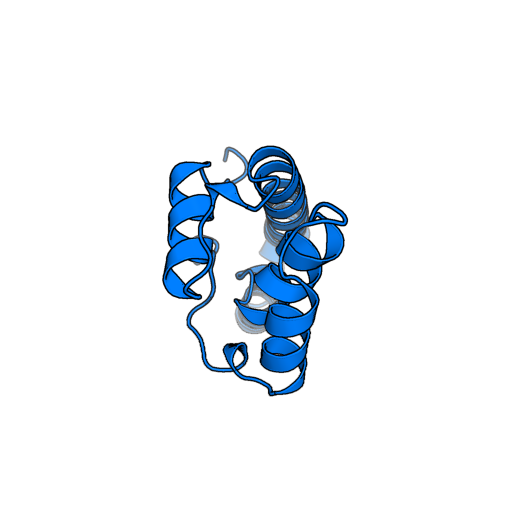0 ALA A CA 1
ATOM 706 C C . ALA A 1 90 ? 2.102 -5.827 -17.606 1.00 92.62 90 ALA A C 1
ATOM 708 O O . ALA A 1 90 ? 1.483 -6.869 -17.404 1.00 92.62 90 ALA A O 1
ATOM 709 N N . LEU A 1 91 ? 2.319 -4.922 -16.645 1.00 95.12 91 LEU A N 1
ATOM 710 C CA . LEU A 1 91 ? 1.744 -5.035 -15.306 1.00 95.12 91 LEU A CA 1
ATOM 711 C C . LEU A 1 91 ? 0.220 -4.834 -15.328 1.00 95.12 91 LEU A C 1
ATOM 713 O O . LEU A 1 91 ? -0.487 -5.635 -14.728 1.00 95.12 91 LEU A O 1
ATOM 717 N N . GLN A 1 92 ? -0.287 -3.852 -16.080 1.00 95.44 92 GLN A N 1
ATOM 718 C CA . GLN A 1 92 ? -1.723 -3.614 -16.261 1.00 95.44 92 GLN A CA 1
ATOM 719 C C . GLN A 1 92 ? -2.419 -4.850 -16.827 1.00 95.44 92 GLN A C 1
ATOM 721 O O . GLN A 1 92 ? -3.417 -5.289 -16.280 1.00 95.44 92 GLN A O 1
ATOM 726 N N . ALA A 1 93 ? -1.853 -5.489 -17.856 1.00 96.25 93 ALA A N 1
ATOM 727 C CA . ALA A 1 93 ? -2.438 -6.703 -18.425 1.00 96.25 93 ALA A CA 1
ATOM 728 C C . ALA A 1 93 ? -2.547 -7.863 -17.412 1.00 96.25 93 ALA A C 1
ATOM 730 O O . ALA A 1 93 ? -3.420 -8.717 -17.543 1.00 96.25 93 ALA A O 1
ATOM 731 N N . ARG A 1 94 ? -1.660 -7.908 -16.410 1.00 97.19 94 ARG A N 1
ATOM 732 C CA . ARG A 1 94 ? -1.701 -8.894 -15.319 1.00 97.19 94 ARG A CA 1
ATOM 733 C C . ARG A 1 94 ? -2.749 -8.534 -14.266 1.00 97.19 94 ARG A C 1
ATOM 735 O O . ARG A 1 94 ? -3.442 -9.430 -13.794 1.00 97.19 94 ARG A O 1
ATOM 742 N N . VAL A 1 95 ? -2.888 -7.241 -13.950 1.00 96.75 95 VAL A N 1
ATOM 743 C CA . VAL A 1 95 ? -3.985 -6.705 -13.121 1.00 96.75 95 VAL A CA 1
ATOM 744 C C . VAL A 1 95 ? -5.333 -7.026 -13.771 1.00 96.75 95 VAL A C 1
ATOM 746 O O . VAL A 1 95 ? -6.139 -7.717 -13.163 1.00 96.75 95 VAL A O 1
ATOM 749 N N . ASP A 1 96 ? -5.530 -6.653 -15.039 1.00 97.25 96 ASP A N 1
ATOM 750 C CA . ASP A 1 96 ? -6.759 -6.913 -15.808 1.00 97.25 96 ASP A CA 1
ATOM 751 C C . ASP A 1 96 ? -7.039 -8.416 -15.997 1.00 97.25 96 ASP A C 1
ATOM 753 O O . ASP A 1 96 ? -8.169 -8.838 -16.241 1.00 97.25 96 ASP A O 1
ATOM 757 N N . GLY A 1 97 ? -5.984 -9.233 -15.930 1.00 97.69 97 GLY A N 1
ATOM 758 C CA . GLY A 1 97 ? -6.043 -10.691 -15.957 1.00 97.69 97 GLY A CA 1
ATOM 759 C C . GLY A 1 97 ? -6.339 -11.331 -14.599 1.00 97.69 97 GLY A C 1
ATOM 760 O O . GLY A 1 97 ? -6.269 -12.558 -14.504 1.00 97.69 97 GLY A O 1
ATOM 761 N N . ASN A 1 98 ? -6.646 -10.533 -13.571 1.00 97.62 98 ASN A N 1
ATOM 762 C CA . ASN A 1 98 ? -6.955 -10.959 -12.205 1.00 97.62 98 ASN A CA 1
ATOM 763 C C . ASN A 1 98 ? -5.825 -11.766 -11.541 1.00 97.62 98 ASN A C 1
ATOM 765 O O . ASN A 1 98 ? -6.072 -12.601 -10.669 1.00 97.62 98 ASN A O 1
ATOM 769 N N . GLU A 1 99 ? -4.565 -11.558 -11.949 1.00 97.56 99 GLU A N 1
ATOM 770 C CA . GLU A 1 99 ? -3.432 -12.318 -11.402 1.00 97.56 99 GLU A CA 1
ATOM 771 C C . GLU A 1 99 ? -3.297 -12.126 -9.883 1.00 97.56 99 GLU A C 1
ATOM 773 O O . GLU A 1 99 ? -2.912 -13.055 -9.169 1.00 97.56 99 GLU A O 1
ATOM 778 N N . PHE A 1 100 ? -3.616 -10.926 -9.392 1.00 97.69 100 PHE A N 1
ATOM 779 C CA . PHE A 1 100 ? -3.368 -10.508 -8.013 1.00 97.69 100 PHE A CA 1
ATOM 780 C C . PHE A 1 100 ? -4.574 -10.670 -7.076 1.00 97.69 100 PHE A C 1
ATOM 782 O O . PHE A 1 100 ? -4.405 -10.515 -5.868 1.00 97.69 100 PHE A O 1
ATOM 789 N N . ASP A 1 101 ? -5.754 -11.033 -7.587 1.00 95.94 101 ASP A N 1
ATOM 790 C CA . ASP A 1 101 ? -7.003 -11.126 -6.808 1.00 95.94 101 ASP A CA 1
ATOM 791 C C . ASP A 1 101 ? -6.912 -12.132 -5.655 1.00 95.94 101 ASP A C 1
ATOM 793 O O . ASP A 1 101 ? -7.535 -11.967 -4.609 1.00 95.94 101 ASP A O 1
ATOM 797 N N . THR A 1 102 ? -6.129 -13.197 -5.839 1.00 94.69 102 THR A N 1
ATOM 798 C CA . THR A 1 102 ? -5.963 -14.263 -4.840 1.00 94.69 102 THR A CA 1
ATOM 799 C C . THR A 1 102 ? -4.653 -14.156 -4.066 1.00 94.69 102 THR A C 1
ATOM 801 O O . THR A 1 102 ? -4.272 -15.099 -3.369 1.00 94.69 102 THR A O 1
ATOM 804 N N . TRP A 1 103 ? -3.892 -13.074 -4.242 1.00 97.44 103 TRP A N 1
ATOM 805 C CA . TRP A 1 103 ? -2.620 -12.904 -3.550 1.00 97.44 103 TRP A CA 1
ATOM 806 C C . TRP A 1 103 ? -2.838 -12.398 -2.130 1.00 97.44 103 TRP A C 1
ATOM 808 O O . TRP A 1 103 ? -3.683 -11.545 -1.882 1.00 97.44 103 TRP A O 1
ATOM 818 N N . GLU A 1 104 ? -1.988 -12.863 -1.210 1.00 96.81 104 GLU A N 1
ATOM 819 C CA . GLU A 1 104 ? -1.899 -12.265 0.126 1.00 96.81 104 GLU A CA 1
ATOM 820 C C . GLU A 1 104 ? -1.695 -10.741 0.036 1.00 96.81 104 GLU A C 1
ATOM 822 O O . GLU A 1 104 ? -0.828 -10.320 -0.754 1.00 96.81 104 GLU A O 1
ATOM 827 N N . PRO A 1 105 ? -2.413 -9.946 0.858 1.00 96.75 105 PRO A N 1
ATOM 828 C CA . PRO A 1 105 ? -2.270 -8.496 0.926 1.00 96.75 105 PRO A CA 1
ATOM 829 C C . PRO A 1 105 ? -0.812 -8.060 1.081 1.00 96.75 105 PRO A C 1
ATOM 831 O O . PRO A 1 105 ? -0.008 -8.724 1.742 1.00 96.75 105 PRO A O 1
ATOM 834 N N . VAL A 1 106 ? -0.457 -6.911 0.508 1.00 96.94 106 VAL A N 1
ATOM 835 C CA . VAL A 1 106 ? 0.887 -6.332 0.695 1.00 96.94 106 VAL A CA 1
ATOM 836 C C . VAL A 1 106 ? 1.055 -5.684 2.067 1.00 96.94 106 VAL A C 1
ATOM 838 O O . VAL A 1 106 ? 2.179 -5.549 2.553 1.00 96.94 106 VAL A O 1
ATOM 841 N N . TRP A 1 107 ? -0.052 -5.321 2.712 1.00 96.75 107 TRP A N 1
ATOM 842 C CA . TRP A 1 107 ? -0.073 -4.823 4.079 1.00 96.75 107 TRP A CA 1
ATOM 843 C C . TRP A 1 107 ? -1.363 -5.234 4.792 1.00 96.75 107 TRP A C 1
ATOM 845 O O . TRP A 1 107 ? -2.423 -5.335 4.176 1.00 96.75 107 TRP A O 1
ATOM 855 N N . ALA A 1 108 ? -1.260 -5.434 6.106 1.00 95.06 108 ALA A N 1
ATOM 856 C CA . ALA A 1 108 ? -2.393 -5.649 6.992 1.00 95.06 108 ALA A CA 1
ATOM 857 C C . ALA A 1 108 ? -2.194 -4.878 8.304 1.00 95.06 108 ALA A C 1
ATOM 859 O O . ALA A 1 108 ? -1.104 -4.880 8.889 1.00 95.06 108 ALA A O 1
ATOM 860 N N . ALA A 1 109 ? -3.259 -4.239 8.778 1.00 92.50 109 ALA A N 1
ATOM 861 C CA . ALA A 1 109 ? -3.332 -3.633 10.095 1.00 92.50 109 ALA A CA 1
ATOM 862 C C . ALA A 1 109 ? -3.268 -4.716 11.186 1.00 92.50 109 ALA A C 1
ATOM 864 O O . ALA A 1 109 ? -3.756 -5.831 10.981 1.00 92.50 109 ALA A O 1
ATOM 865 N N . PRO A 1 110 ? -2.738 -4.416 12.383 1.00 84.12 110 PRO A N 1
ATOM 866 C CA . PRO A 1 110 ? -2.924 -5.288 13.537 1.00 84.12 110 PRO A CA 1
ATOM 867 C C . PRO A 1 110 ? -4.417 -5.529 13.778 1.00 84.12 110 PRO A C 1
ATOM 869 O O . PRO A 1 110 ? -5.205 -4.586 13.719 1.00 84.12 110 PRO A O 1
ATOM 872 N N . LYS A 1 111 ? -4.802 -6.780 14.050 1.00 77.56 111 LYS A N 1
ATOM 873 C CA . LYS A 1 111 ? -6.185 -7.084 14.429 1.00 77.56 111 LYS A CA 1
ATOM 874 C C . LYS A 1 111 ? -6.546 -6.360 15.740 1.00 77.56 111 LYS A C 1
ATOM 876 O O . LYS A 1 111 ? -5.663 -6.263 16.602 1.00 77.56 111 LYS A O 1
ATOM 881 N N . PRO A 1 112 ? -7.782 -5.843 15.863 1.00 67.62 112 PRO A N 1
ATOM 882 C CA . PRO A 1 112 ? -8.263 -5.165 17.066 1.00 67.62 112 PRO A CA 1
ATOM 883 C C . PRO A 1 112 ? -8.296 -6.067 18.307 1.00 67.62 112 PRO A C 1
ATOM 885 O O . PRO A 1 112 ? -8.395 -7.309 18.157 1.00 67.62 112 PRO A O 1
#

Radius of gyration: 15.16 Å; chains: 1; bounding box: 36×22×40 Å

Organism: Mycobacterium sp. (strain MCS) (NCBI:txid164756)

pLDDT: mean 93.72, std 6.76, range [59.59, 98.19]

Secondary structure (DSSP, 8-state):
-PPP---HHHHHHHHHHTT--GGGS-HHHHHHHHHHHHHHHHHHHH-TTGGGS-HHHHHHHHHHHSEE-HHHIIIIIIITT--TTS-HHHHHHHHHTTTTTTSPPSEEPPP-

Sequence (112 aa):
MPTPKMSREQINEALRRAGLDPADWDVTGITARTNSWIADNHAELSDPEVKTWSAELQAQHYDEFGTLAAVDFYEQCVIETGPDSAPWQALQARVDGNEFDTWEPVWAAPKP